Protein AF-A0A601VVW4-F1 (afdb_monomer)

Radius of gyration: 16.42 Å; Cα contacts (8 Å, |Δi|>4): 103; chains: 1; bounding box: 38×24×48 Å

pLDDT: mean 81.45, std 12.34, range [49.88, 95.0]

Solvent-accessible surface area (backbone atoms only — not comparable to full-atom values): 4816 Å² total; per-residue (Å²): 114,70,66,60,54,52,51,51,51,53,53,51,52,54,53,52,53,56,54,53,45,74,38,80,38,40,55,90,79,50,72,79,62,76,81,33,65,27,37,34,23,31,89,89,62,56,71,48,54,25,39,30,42,93,97,38,79,43,70,52,93,69,89,65,99,70,74,65,95,64,59,78,46,31,35,26,54,53,86,129

Sequence (80 aa):
MAELLNKAACAVTELQERRKSFRWISIDEELPEDESTVIVKNIDGVQWVADFSDDCFYPDEFPVYKMGGDEVTHWMRFPE

Secondary structure (DSSP, 8-state):
-HHHHHHHHHHHHHHHHHHHHT--EETTT-PPPTTEEEEEE-TT--EEEEEEETTEEEE-S---TT--SPPP-EEEEPP-

Organism: NCBI:txid340190

Foldseek 3Di:
DVVVVVVVVVVVVVVVVVVQQPDKDFVVRDDDDAQAWKWWAFPVGDIFIFGHHPNDTHGDPDDDPDPPVGDTTIIGHDDD

InterPro domains:
  IPR007539 Domain of unknown function DUF551 [PF04448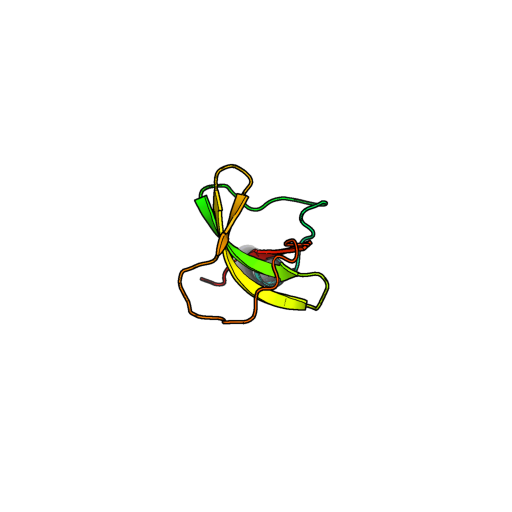] (24-80)

Nearest PDB structures (foldseek):
  2gre-assembly1_C  TM=5.870E-01  e=6.758E-01  Bacillus cereus
  2gre-assembly2_M  TM=5.887E-01  e=6.758E-01  Bacillus cereus
  2gre-assembly2_N  TM=6.019E-01  e=1.209E+00  Bacillus cereus
  6tb9-assembly1_E3  TM=3.439E-01  e=1.926E+00  Rhodobacter capsulatus
  8hgh-assembly1_B  TM=3.549E-01  e=4.608E+00  Escherichia coli K-12

Mean predicted aligned error: 8.72 Å

Structure (mmCIF, N/CA/C/O backbone):
data_AF-A0A601VVW4-F1
#
_entry.id   AF-A0A601VVW4-F1
#
loop_
_atom_site.group_PDB
_atom_site.id
_atom_site.type_symbol
_atom_site.label_atom_id
_atom_site.label_alt_id
_atom_site.label_comp_id
_atom_site.label_asym_id
_atom_site.label_entity_id
_atom_site.label_seq_id
_atom_site.pdbx_PDB_ins_code
_atom_site.Cartn_x
_atom_site.Cartn_y
_atom_site.Cartn_z
_atom_site.occupancy
_atom_site.B_iso_or_equiv
_atom_site.auth_seq_id
_atom_s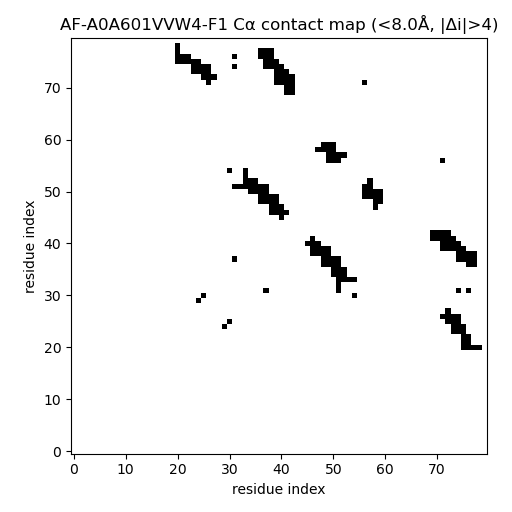ite.auth_comp_id
_atom_site.auth_asym_id
_atom_site.auth_atom_id
_atom_site.pdbx_PDB_model_num
ATOM 1 N N . MET A 1 1 ? -22.021 6.989 34.470 1.00 62.16 1 MET A N 1
ATOM 2 C CA . MET A 1 1 ? -22.638 7.087 33.126 1.00 62.16 1 MET A CA 1
ATOM 3 C C . MET A 1 1 ? -21.741 7.815 32.127 1.00 62.16 1 MET A C 1
ATOM 5 O O . MET A 1 1 ? -21.429 7.215 31.111 1.00 62.16 1 MET A O 1
ATOM 9 N N . ALA A 1 2 ? -21.259 9.034 32.409 1.00 66.06 2 ALA A N 1
ATOM 10 C CA . ALA A 1 2 ? -20.394 9.783 31.481 1.00 66.06 2 ALA A CA 1
ATOM 11 C C . ALA A 1 2 ? -19.052 9.090 31.145 1.00 66.06 2 ALA A C 1
ATOM 13 O O . ALA A 1 2 ? -18.631 9.085 29.995 1.00 66.06 2 ALA A O 1
ATOM 14 N N . GLU A 1 3 ? -18.408 8.435 32.117 1.00 73.38 3 GLU A N 1
ATOM 15 C CA . GLU A 1 3 ? -17.103 7.786 31.902 1.00 73.38 3 GLU A CA 1
ATOM 16 C C . GLU A 1 3 ? -17.168 6.544 30.991 1.00 73.38 3 GLU A C 1
ATOM 18 O O . GLU A 1 3 ? -16.258 6.298 30.203 1.00 73.38 3 GLU A O 1
ATOM 23 N N . LEU A 1 4 ? -18.266 5.781 31.052 1.00 72.69 4 LEU A N 1
ATOM 24 C CA . LEU A 1 4 ? -18.496 4.626 30.173 1.00 72.69 4 LEU A CA 1
ATOM 25 C C . LEU A 1 4 ? -18.729 5.062 28.721 1.00 72.69 4 LEU A C 1
ATOM 27 O O . LEU A 1 4 ? -18.206 4.434 27.807 1.00 72.69 4 LEU A O 1
ATOM 31 N N . LEU A 1 5 ? -19.465 6.159 28.519 1.00 75.00 5 LEU A N 1
ATOM 32 C CA . LEU A 1 5 ? -19.677 6.751 27.196 1.00 75.00 5 LEU A CA 1
ATOM 33 C C . LEU A 1 5 ? -18.363 7.268 26.594 1.00 75.00 5 LEU A C 1
ATOM 35 O O . LEU A 1 5 ? -18.112 7.047 25.413 1.00 75.00 5 LEU A O 1
ATOM 39 N N . ASN A 1 6 ? -17.496 7.880 27.407 1.00 80.25 6 ASN A N 1
ATOM 40 C CA . ASN A 1 6 ? -16.198 8.371 26.942 1.00 80.25 6 ASN A CA 1
ATOM 41 C C . ASN A 1 6 ? -15.249 7.228 26.530 1.00 80.25 6 ASN A C 1
ATOM 43 O O . ASN A 1 6 ? -14.620 7.287 25.478 1.00 80.25 6 ASN A O 1
ATOM 47 N N . LYS A 1 7 ? -15.193 6.145 27.318 1.00 81.62 7 LYS A N 1
ATOM 48 C CA . LYS A 1 7 ? -14.399 4.948 26.977 1.00 81.62 7 LYS A CA 1
ATOM 49 C C . LYS A 1 7 ? -14.898 4.275 25.697 1.00 81.62 7 LYS A C 1
ATOM 51 O O . LYS A 1 7 ? -14.090 3.872 24.867 1.00 81.62 7 LYS A O 1
ATOM 56 N N . ALA A 1 8 ? -16.218 4.183 25.524 1.00 79.06 8 ALA A N 1
ATOM 57 C CA . ALA A 1 8 ? -16.811 3.631 24.310 1.00 79.06 8 ALA A CA 1
ATOM 58 C C . ALA A 1 8 ? -16.486 4.481 23.071 1.00 79.06 8 ALA A C 1
ATOM 60 O O . ALA A 1 8 ? -16.144 3.924 22.033 1.00 79.06 8 ALA A O 1
ATOM 61 N N . ALA A 1 9 ? -16.534 5.812 23.183 1.00 80.44 9 ALA A N 1
ATOM 62 C CA . ALA A 1 9 ? -16.150 6.709 22.095 1.00 80.44 9 ALA A CA 1
ATOM 63 C C . ALA A 1 9 ? -14.672 6.535 21.706 1.00 80.44 9 ALA A C 1
ATOM 65 O O . ALA A 1 9 ? -14.373 6.385 20.527 1.00 80.44 9 ALA A O 1
ATOM 66 N N . CYS A 1 10 ? -13.772 6.463 22.693 1.00 77.94 10 CYS A N 1
ATOM 67 C CA . CYS A 1 10 ? -12.342 6.240 22.469 1.00 77.94 10 CYS A CA 1
ATOM 68 C C . CYS A 1 10 ? -12.079 4.933 21.698 1.00 77.94 10 CYS A C 1
ATOM 70 O O . CYS A 1 10 ? -11.409 4.941 20.669 1.00 77.94 10 CYS A O 1
ATOM 72 N N . ALA A 1 11 ? -12.700 3.831 22.135 1.00 79.88 11 ALA A N 1
ATOM 73 C CA . ALA A 1 11 ? -12.547 2.526 21.496 1.00 79.88 11 ALA A CA 1
ATOM 74 C C . ALA A 1 11 ? -13.094 2.491 20.056 1.00 79.88 11 ALA A C 1
ATOM 76 O O . ALA A 1 11 ? -12.528 1.823 19.192 1.00 79.88 11 ALA A O 1
ATOM 77 N N . VAL A 1 12 ? -14.194 3.200 19.777 1.00 82.94 12 VAL A N 1
ATOM 78 C CA . VAL A 1 12 ? -14.742 3.302 18.414 1.00 82.94 12 VAL A CA 1
ATOM 79 C C . VAL A 1 12 ? -13.785 4.066 17.503 1.00 82.94 12 VAL A C 1
ATOM 81 O O . VAL A 1 12 ? -13.538 3.604 16.389 1.00 82.94 12 VAL A O 1
ATOM 84 N N . THR A 1 13 ? -13.214 5.175 17.978 1.00 80.06 13 THR A N 1
ATOM 85 C CA . THR A 1 13 ? -12.221 5.945 17.221 1.00 80.06 13 THR A CA 1
ATOM 86 C C . THR A 1 13 ? -10.998 5.088 16.900 1.00 80.06 13 THR A C 1
ATOM 88 O O . THR A 1 13 ? -10.649 4.963 15.731 1.00 80.06 13 THR A O 1
ATOM 91 N N . GLU A 1 14 ? -10.419 4.395 17.887 1.00 78.31 14 GLU A N 1
ATOM 92 C CA . GLU A 1 14 ? -9.268 3.503 17.668 1.00 78.31 14 GLU A CA 1
ATOM 93 C C . GLU A 1 14 ? -9.558 2.401 16.636 1.00 78.31 14 GLU A C 1
ATOM 95 O O . GLU A 1 14 ? -8.727 2.097 15.780 1.00 78.31 14 GLU A O 1
ATOM 100 N N . LEU A 1 15 ? -10.748 1.795 16.681 1.00 76.56 15 LEU A N 1
ATOM 101 C CA . LEU A 1 15 ? -11.147 0.783 15.700 1.00 76.56 15 LEU A CA 1
ATOM 102 C C . LEU A 1 15 ? -11.332 1.375 14.299 1.00 76.56 15 LEU A C 1
ATOM 104 O O . LEU A 1 15 ? -11.025 0.708 13.309 1.00 76.56 15 LEU A O 1
ATOM 108 N N . GLN A 1 16 ? -11.843 2.602 14.198 1.00 75.19 16 GLN A N 1
ATOM 109 C CA . GLN A 1 16 ? -11.964 3.302 12.922 1.00 75.19 16 GLN A CA 1
ATOM 110 C C . GLN A 1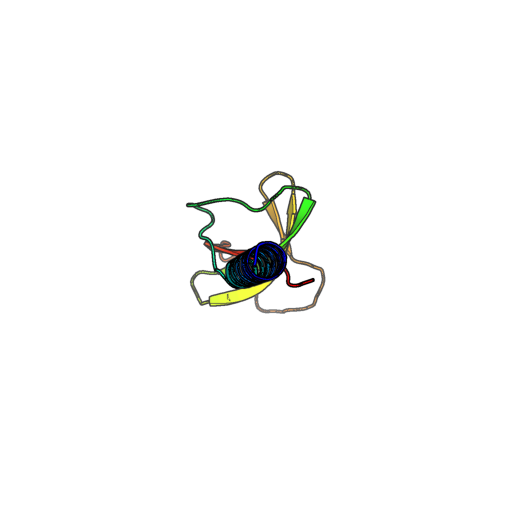 16 ? -10.593 3.643 12.339 1.00 75.19 16 GLN A C 1
ATOM 112 O O . GLN A 1 16 ? -10.394 3.432 11.144 1.00 75.19 16 GLN A O 1
ATOM 117 N N . GLU A 1 17 ? -9.652 4.099 13.162 1.00 72.88 17 GLU A N 1
ATOM 118 C CA . GLU A 1 17 ? -8.279 4.397 12.740 1.00 72.88 17 GLU A CA 1
ATOM 119 C C . GLU A 1 17 ? -7.579 3.132 12.241 1.00 72.88 17 GLU A C 1
ATOM 121 O O . GLU A 1 17 ? -7.114 3.090 11.106 1.00 72.88 17 GLU A O 1
ATOM 126 N N . ARG A 1 18 ? -7.649 2.036 13.008 1.00 69.88 18 ARG A N 1
ATOM 127 C CA . ARG A 1 18 ? -7.103 0.735 12.586 1.00 69.88 18 ARG A CA 1
ATOM 128 C C . ARG A 1 18 ? -7.714 0.247 11.278 1.00 69.88 18 ARG A C 1
ATOM 130 O O . ARG A 1 18 ? -7.008 -0.275 10.425 1.00 69.88 18 ARG A O 1
ATOM 137 N N . ARG A 1 19 ? -9.029 0.404 11.091 1.00 71.12 19 ARG A N 1
ATOM 138 C CA . ARG A 1 19 ? -9.692 0.022 9.833 1.00 71.12 19 ARG A CA 1
ATOM 139 C C . ARG A 1 19 ? -9.212 0.847 8.644 1.00 71.12 19 ARG A C 1
ATOM 141 O O . ARG A 1 19 ? -9.173 0.302 7.544 1.00 71.12 19 ARG A O 1
ATOM 148 N N . LYS A 1 20 ? -8.876 2.124 8.844 1.00 67.75 20 LYS A N 1
ATOM 149 C CA . LYS A 1 20 ? -8.286 2.958 7.791 1.00 67.75 20 LYS A CA 1
ATOM 150 C C . LYS A 1 20 ? -6.886 2.471 7.420 1.00 67.75 20 LYS A C 1
ATOM 152 O O . LYS A 1 20 ? -6.599 2.410 6.232 1.00 67.75 20 LYS A O 1
ATOM 157 N N . SER A 1 21 ? -6.083 2.019 8.385 1.00 68.88 21 SER A N 1
ATOM 158 C CA . SE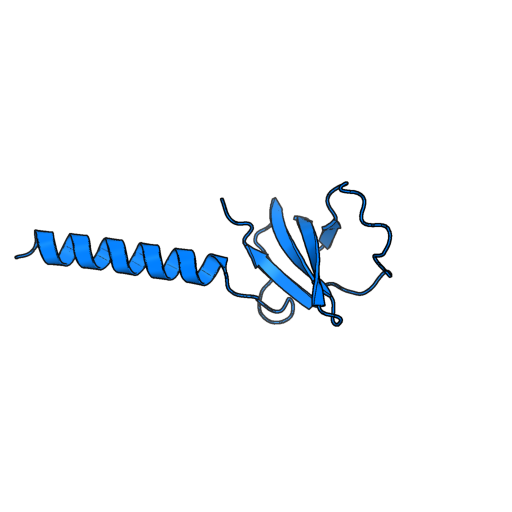R A 1 21 ? -4.741 1.478 8.116 1.00 68.88 21 SER A CA 1
ATOM 159 C C . SER A 1 21 ? -4.738 0.248 7.196 1.00 68.88 21 SER A C 1
ATOM 161 O O . SER A 1 21 ? -3.749 -0.001 6.522 1.00 68.88 21 SER A O 1
ATOM 163 N N . PHE A 1 22 ? -5.845 -0.503 7.113 1.00 79.56 22 PHE A N 1
ATOM 164 C CA . PHE A 1 22 ? -5.976 -1.676 6.231 1.00 79.56 22 PHE A CA 1
ATOM 165 C C . PHE A 1 22 ? -6.761 -1.410 4.936 1.00 79.56 22 PHE A C 1
ATOM 167 O O . PHE A 1 22 ? -7.114 -2.353 4.221 1.00 79.56 22 PHE A O 1
ATOM 174 N N . ARG A 1 23 ? -7.090 -0.149 4.634 1.00 88.81 23 ARG A N 1
ATOM 175 C CA . ARG A 1 23 ? -7.813 0.217 3.413 1.00 88.81 23 ARG A CA 1
ATOM 176 C C . ARG A 1 23 ? -6.823 0.479 2.277 1.00 88.81 23 ARG A C 1
ATOM 178 O O . ARG A 1 23 ? -5.912 1.279 2.428 1.00 88.81 23 ARG A O 1
ATOM 185 N N . TRP A 1 24 ? -7.070 -0.143 1.125 1.00 92.88 24 TRP A N 1
ATOM 186 C CA . TRP A 1 24 ? -6.423 0.233 -0.133 1.00 92.88 24 TRP A CA 1
ATOM 187 C C . TRP A 1 24 ? -7.070 1.494 -0.704 1.00 92.88 24 TRP A C 1
ATOM 189 O O . TRP A 1 24 ? -8.297 1.556 -0.830 1.00 92.88 24 TRP A O 1
ATOM 199 N N . ILE A 1 25 ? -6.238 2.462 -1.062 1.00 94.44 25 ILE A N 1
ATOM 200 C CA . ILE A 1 25 ? -6.606 3.772 -1.593 1.00 94.44 25 ILE A CA 1
ATOM 201 C C . ILE A 1 25 ? -6.001 3.877 -2.992 1.00 94.44 25 ILE A C 1
ATOM 203 O O . ILE A 1 25 ? -4.845 3.509 -3.191 1.00 94.44 25 ILE A O 1
ATOM 207 N N . SER A 1 26 ? -6.796 4.281 -3.981 1.00 94.50 26 SER A N 1
ATOM 208 C CA . SER A 1 26 ? -6.297 4.500 -5.344 1.00 94.50 26 SER A CA 1
ATOM 209 C C . SER A 1 26 ? -5.479 5.788 -5.388 1.00 94.50 26 SER A C 1
ATOM 211 O O . SER A 1 26 ? -5.885 6.773 -4.776 1.00 94.50 26 SER A O 1
ATOM 213 N N . ILE A 1 27 ? -4.373 5.798 -6.136 1.00 93.00 27 ILE A N 1
ATOM 214 C CA . ILE A 1 27 ? -3.561 7.016 -6.306 1.00 93.00 27 ILE A CA 1
ATOM 215 C C . ILE A 1 27 ? -4.324 8.148 -7.015 1.00 93.00 27 ILE A C 1
ATOM 217 O O . ILE A 1 27 ? -3.989 9.312 -6.833 1.00 93.00 27 ILE A O 1
ATOM 221 N N . ASP A 1 28 ? -5.381 7.818 -7.768 1.00 92.62 28 ASP A N 1
ATOM 222 C CA . ASP A 1 28 ? -6.291 8.795 -8.378 1.00 92.62 28 ASP A CA 1
ATOM 223 C C . ASP A 1 28 ? -7.279 9.402 -7.361 1.00 92.62 28 ASP A C 1
ATOM 225 O O . ASP A 1 28 ? -7.854 10.462 -7.610 1.00 92.62 28 ASP A O 1
ATOM 229 N N . GLU A 1 29 ? -7.528 8.716 -6.236 1.00 93.38 29 GLU A N 1
ATOM 230 C CA . GLU A 1 29 ? -8.408 9.190 -5.156 1.00 93.38 29 GLU A CA 1
ATOM 231 C C . GLU A 1 29 ? -7.644 10.108 -4.200 1.00 93.38 29 GLU A C 1
ATOM 233 O O . GLU A 1 29 ? -8.104 11.207 -3.892 1.00 93.38 29 GLU A O 1
ATOM 238 N N . GLU A 1 30 ? -6.499 9.640 -3.711 1.00 93.12 30 GLU A N 1
ATOM 239 C CA . GLU A 1 30 ? -5.696 10.317 -2.697 1.00 93.12 30 GLU A CA 1
ATOM 240 C C . GLU A 1 30 ? -4.257 9.795 -2.770 1.00 93.12 30 GLU A C 1
ATOM 242 O O . GLU A 1 30 ? -4.038 8.594 -2.944 1.00 93.12 30 GLU A O 1
ATOM 247 N N . LEU A 1 31 ? -3.279 10.690 -2.625 1.00 93.00 31 LEU A N 1
ATOM 248 C CA . LEU A 1 31 ? -1.862 10.341 -2.507 1.00 93.00 31 LEU A CA 1
ATOM 249 C C . LEU A 1 31 ? -1.463 10.208 -1.028 1.00 93.00 31 LEU A C 1
ATOM 251 O O . LEU A 1 31 ? -2.110 10.821 -0.173 1.00 93.00 31 LEU A O 1
ATOM 255 N N . PRO A 1 32 ? -0.420 9.420 -0.707 1.00 92.19 32 PRO A N 1
ATOM 256 C CA . PRO A 1 32 ? 0.097 9.345 0.653 1.00 92.19 32 PRO A CA 1
ATOM 257 C C . PRO A 1 32 ? 0.560 10.703 1.190 1.00 92.19 32 PRO A C 1
ATOM 259 O O . PRO A 1 32 ? 0.808 11.646 0.440 1.00 92.19 32 PRO A O 1
ATOM 262 N N . GLU A 1 33 ? 0.722 10.780 2.510 1.00 91.19 33 GLU A N 1
ATOM 263 C CA . GLU A 1 33 ? 1.421 11.899 3.142 1.00 91.19 33 GLU A CA 1
ATOM 264 C C . GLU A 1 33 ? 2.886 11.922 2.662 1.00 91.19 33 GLU A C 1
ATOM 266 O O . GLU A 1 33 ? 3.499 10.869 2.476 1.00 91.19 33 GLU A O 1
ATOM 271 N N . ASP A 1 34 ? 3.440 13.115 2.439 1.00 90.88 34 ASP A N 1
ATOM 272 C CA . ASP A 1 34 ? 4.841 13.269 2.028 1.00 90.88 34 ASP A CA 1
ATOM 273 C C . ASP A 1 34 ? 5.791 12.709 3.103 1.00 90.88 34 ASP A C 1
ATOM 275 O O . ASP A 1 34 ? 5.448 12.675 4.288 1.00 90.88 34 ASP A O 1
ATOM 279 N N . GLU A 1 35 ? 6.963 12.232 2.682 1.00 89.19 35 GLU A N 1
ATOM 280 C CA . GLU A 1 35 ? 7.958 11.559 3.537 1.00 89.19 35 GLU A CA 1
ATOM 281 C C . GLU A 1 35 ? 7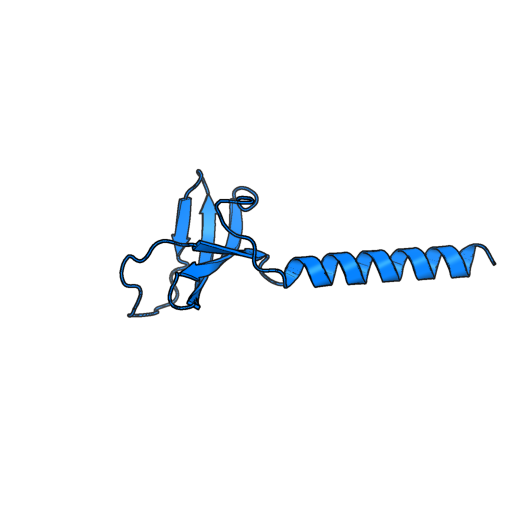.400 10.349 4.328 1.00 89.19 35 GLU A C 1
ATOM 283 O O . GLU A 1 35 ? 7.797 10.094 5.468 1.00 89.19 35 GLU A O 1
ATOM 288 N N . SER A 1 36 ? 6.463 9.588 3.742 1.00 90.56 36 SER A N 1
ATOM 289 C CA . SER A 1 36 ? 5.812 8.444 4.406 1.00 90.56 36 SER A CA 1
ATOM 290 C C . SER A 1 36 ? 6.137 7.094 3.774 1.00 90.56 36 SER A C 1
ATOM 292 O O . SER A 1 36 ? 6.091 6.933 2.555 1.00 90.56 36 SER A O 1
ATOM 294 N N . THR A 1 37 ? 6.336 6.079 4.616 1.00 91.62 37 THR A N 1
ATOM 295 C CA . THR A 1 37 ? 6.451 4.678 4.188 1.00 91.62 37 THR A CA 1
ATOM 296 C C . THR A 1 37 ? 5.068 4.046 4.030 1.00 91.62 37 THR A C 1
ATOM 298 O O . THR A 1 37 ? 4.234 4.064 4.943 1.00 91.62 37 THR A O 1
ATOM 301 N N . VAL A 1 38 ? 4.816 3.445 2.870 1.00 91.50 38 VAL A N 1
ATOM 302 C CA . VAL A 1 38 ? 3.533 2.834 2.504 1.00 91.50 38 VAL A CA 1
ATOM 303 C C . VAL A 1 38 ? 3.716 1.457 1.876 1.00 91.50 38 VAL A C 1
ATOM 305 O O . VAL A 1 38 ? 4.787 1.093 1.395 1.00 91.50 38 VAL A O 1
ATOM 308 N N . ILE A 1 39 ? 2.638 0.673 1.861 1.00 91.44 39 ILE A N 1
ATOM 309 C CA . ILE A 1 39 ? 2.558 -0.540 1.044 1.00 91.44 39 ILE A CA 1
ATOM 310 C C . ILE A 1 39 ? 1.788 -0.179 -0.222 1.00 91.44 39 ILE A C 1
ATOM 312 O O . ILE A 1 39 ? 0.677 0.342 -0.151 1.00 91.44 39 ILE A O 1
ATOM 316 N N . VAL A 1 40 ? 2.354 -0.473 -1.383 1.00 91.38 40 VAL A N 1
ATOM 317 C CA . VAL A 1 40 ? 1.769 -0.181 -2.695 1.00 91.38 40 VAL A CA 1
ATOM 318 C C . VAL A 1 40 ? 1.446 -1.459 -3.453 1.00 91.38 40 VAL A C 1
ATOM 320 O O . VAL A 1 40 ? 1.925 -2.538 -3.099 1.00 91.38 40 VAL A O 1
ATOM 323 N N . LYS A 1 41 ? 0.621 -1.344 -4.499 1.00 90.62 41 LYS A N 1
ATOM 324 C CA . LYS A 1 41 ? 0.401 -2.424 -5.466 1.00 90.62 41 LYS A CA 1
ATOM 325 C C . LYS A 1 41 ? 0.217 -1.947 -6.902 1.00 90.62 41 LYS A C 1
ATOM 327 O O . LYS A 1 41 ? -0.337 -0.870 -7.149 1.00 90.62 41 LYS A O 1
ATOM 332 N N . ASN A 1 42 ? 0.592 -2.804 -7.847 1.00 89.69 42 ASN A N 1
ATOM 333 C CA . ASN A 1 42 ? 0.310 -2.613 -9.271 1.00 89.69 42 ASN A CA 1
ATOM 334 C C . ASN A 1 42 ? -1.071 -3.178 -9.668 1.00 89.69 42 ASN A C 1
ATOM 336 O O . ASN A 1 42 ? -1.815 -3.711 -8.836 1.00 89.69 42 ASN A O 1
ATOM 340 N N . ILE A 1 43 ? -1.404 -3.069 -10.958 1.00 88.62 43 ILE A N 1
ATOM 341 C CA . ILE A 1 43 ? -2.655 -3.583 -11.534 1.00 88.62 43 ILE A CA 1
ATOM 342 C C . ILE A 1 43 ? -2.803 -5.109 -11.406 1.00 88.62 43 ILE A C 1
ATOM 344 O O . ILE A 1 43 ? -3.916 -5.604 -11.230 1.00 88.62 43 ILE A O 1
ATOM 348 N N . ASP A 1 44 ? -1.692 -5.850 -11.416 1.00 86.69 44 ASP A N 1
ATOM 349 C CA . ASP A 1 44 ? -1.659 -7.305 -11.213 1.00 86.69 44 ASP A CA 1
ATOM 350 C C . ASP A 1 44 ? -1.810 -7.711 -9.737 1.00 86.69 44 ASP A C 1
ATOM 352 O O . ASP A 1 44 ? -1.905 -8.896 -9.411 1.00 86.69 44 ASP A O 1
ATOM 356 N N . GLY A 1 45 ? -1.844 -6.735 -8.825 1.00 85.88 45 GLY A N 1
ATOM 357 C CA . GLY A 1 45 ? -1.971 -6.953 -7.388 1.00 85.88 45 GLY A CA 1
ATOM 358 C C . GLY A 1 45 ? -0.672 -7.363 -6.692 1.00 85.88 45 GLY A C 1
ATOM 359 O O . GLY A 1 45 ? -0.729 -7.804 -5.542 1.00 85.88 45 GLY A O 1
ATOM 360 N N . VAL A 1 46 ? 0.484 -7.216 -7.348 1.00 85.81 46 VAL A N 1
ATOM 361 C CA . VAL A 1 46 ? 1.806 -7.385 -6.726 1.00 85.81 46 VAL A CA 1
ATOM 362 C C . VAL A 1 46 ? 2.001 -6.279 -5.699 1.00 85.81 46 VAL A C 1
ATOM 364 O O . VAL A 1 46 ? 1.769 -5.123 -6.026 1.00 85.81 46 VAL A O 1
ATOM 367 N N . GLN A 1 47 ? 2.409 -6.628 -4.476 1.00 88.31 47 GLN A N 1
ATOM 368 C CA . GLN A 1 47 ? 2.550 -5.692 -3.356 1.00 88.31 47 GLN A CA 1
ATOM 369 C C . GLN A 1 47 ? 4.010 -5.505 -2.952 1.00 88.31 47 GLN A C 1
ATOM 371 O O . GLN A 1 47 ? 4.763 -6.481 -2.918 1.00 88.31 47 GLN A O 1
ATOM 376 N N . TRP A 1 48 ? 4.391 -4.277 -2.603 1.00 87.06 48 TRP A N 1
ATOM 377 C CA . TRP A 1 48 ? 5.719 -3.958 -2.074 1.00 87.06 48 TRP A CA 1
ATOM 378 C C . TRP A 1 48 ? 5.705 -2.717 -1.185 1.00 87.06 48 TRP A C 1
ATOM 380 O O . TRP A 1 48 ? 4.717 -1.989 -1.141 1.00 87.06 48 TRP A O 1
ATOM 390 N N . VAL A 1 49 ? 6.796 -2.509 -0.450 1.00 89.12 49 VAL A N 1
ATOM 391 C CA . VAL A 1 49 ? 6.994 -1.324 0.392 1.0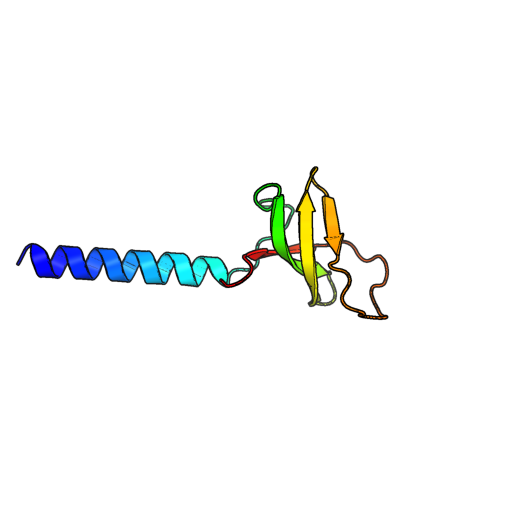0 89.12 49 VAL A CA 1
ATOM 392 C C . VAL A 1 49 ? 7.671 -0.238 -0.433 1.00 89.12 49 VAL A C 1
ATOM 394 O O . VAL A 1 49 ? 8.614 -0.523 -1.176 1.00 89.12 49 VAL A O 1
ATOM 397 N N . ALA A 1 50 ? 7.175 0.987 -0.318 1.00 90.38 50 ALA A N 1
ATOM 398 C CA . ALA A 1 50 ? 7.758 2.155 -0.953 1.00 90.38 50 ALA A CA 1
ATOM 399 C C . ALA A 1 50 ? 7.677 3.363 -0.020 1.00 90.38 50 ALA A C 1
ATOM 401 O O . ALA A 1 50 ? 6.699 3.516 0.715 1.00 90.38 50 ALA A O 1
ATOM 402 N N . ASP A 1 51 ? 8.674 4.231 -0.105 1.00 91.75 51 ASP A N 1
ATOM 403 C CA . ASP A 1 51 ? 8.608 5.571 0.456 1.00 91.75 51 ASP A CA 1
ATOM 404 C C . ASP A 1 51 ? 7.973 6.508 -0.568 1.00 91.75 51 ASP A C 1
ATOM 406 O O . ASP A 1 51 ? 8.278 6.453 -1.763 1.00 91.75 51 ASP A O 1
ATOM 410 N N . PHE A 1 52 ? 7.056 7.349 -0.109 1.00 91.56 52 PHE A N 1
ATOM 411 C CA . PHE A 1 52 ? 6.449 8.388 -0.923 1.00 91.56 52 PHE A CA 1
ATOM 412 C C . PHE A 1 52 ? 7.118 9.723 -0.609 1.00 91.56 52 PHE A C 1
ATOM 414 O O . PHE A 1 52 ? 7.122 10.166 0.541 1.00 91.56 52 PHE A O 1
ATOM 421 N N . SER A 1 53 ? 7.737 10.336 -1.615 1.00 91.38 53 SER A N 1
ATOM 422 C CA . SER A 1 53 ? 8.360 11.660 -1.504 1.00 91.38 53 SER A CA 1
ATOM 423 C C . SER A 1 53 ? 8.345 12.372 -2.852 1.00 91.38 53 SER A C 1
ATOM 425 O O . SER A 1 53 ? 8.488 11.717 -3.885 1.00 91.38 53 SER A O 1
ATOM 427 N N . ASP A 1 54 ? 8.179 13.695 -2.865 1.00 91.19 54 ASP A N 1
ATOM 428 C CA . ASP A 1 54 ? 8.168 14.496 -4.105 1.00 91.19 54 ASP A CA 1
ATOM 429 C C . ASP A 1 54 ? 7.184 13.945 -5.170 1.00 91.19 54 ASP A C 1
ATOM 431 O O . ASP A 1 54 ? 7.525 13.799 -6.348 1.00 91.19 54 ASP A O 1
ATOM 435 N N . ASP A 1 55 ? 5.973 13.565 -4.742 1.00 88.75 55 ASP A N 1
ATOM 436 C CA . ASP A 1 55 ? 4.929 12.953 -5.584 1.00 88.75 55 ASP A CA 1
ATOM 437 C C . ASP A 1 55 ? 5.347 11.637 -6.283 1.00 88.75 55 ASP A C 1
ATOM 439 O O . ASP A 1 55 ? 4.710 11.191 -7.242 1.00 88.75 55 ASP A O 1
ATOM 443 N N . CYS A 1 56 ? 6.412 10.986 -5.808 1.00 88.69 56 CYS A N 1
ATOM 444 C CA . CYS A 1 56 ? 6.980 9.778 -6.396 1.00 88.69 56 CYS A CA 1
ATOM 445 C C . CYS A 1 56 ? 7.075 8.637 -5.374 1.00 88.69 56 CYS A C 1
ATOM 447 O O . CYS A 1 56 ? 7.379 8.841 -4.201 1.00 88.69 56 CYS A O 1
ATOM 449 N N . PHE A 1 57 ? 6.854 7.406 -5.846 1.00 89.00 57 PHE A N 1
ATOM 450 C CA . PHE A 1 57 ? 7.040 6.190 -5.054 1.00 89.00 57 PHE A CA 1
ATOM 451 C C . PHE A 1 57 ? 8.435 5.610 -5.287 1.00 89.00 57 PHE A C 1
ATOM 453 O O . PHE A 1 57 ? 8.764 5.199 -6.403 1.00 89.00 57 PHE A O 1
ATOM 460 N N . TYR A 1 58 ? 9.224 5.517 -4.223 1.00 88.81 58 TYR A N 1
ATOM 461 C CA . TYR A 1 58 ? 10.555 4.926 -4.215 1.00 88.81 58 TYR A CA 1
ATOM 462 C C . TYR A 1 58 ? 10.494 3.550 -3.552 1.00 88.81 58 TYR A C 1
ATOM 464 O O . TYR A 1 58 ? 10.249 3.469 -2.350 1.00 88.81 58 TYR A O 1
ATOM 472 N N . PRO A 1 59 ? 10.668 2.448 -4.303 1.00 86.69 59 PRO A N 1
ATOM 473 C CA . PRO A 1 59 ? 10.691 1.114 -3.716 1.00 86.69 59 PRO A CA 1
ATOM 474 C C . PRO A 1 59 ? 11.818 0.991 -2.686 1.00 86.69 59 PRO A C 1
ATOM 476 O O . PRO A 1 59 ? 12.952 1.369 -2.979 1.00 86.69 59 PRO A O 1
ATOM 479 N N . ASP A 1 60 ? 11.515 0.422 -1.519 1.00 80.44 60 ASP A N 1
ATOM 480 C CA . ASP A 1 60 ? 12.534 0.099 -0.516 1.00 80.44 60 ASP A 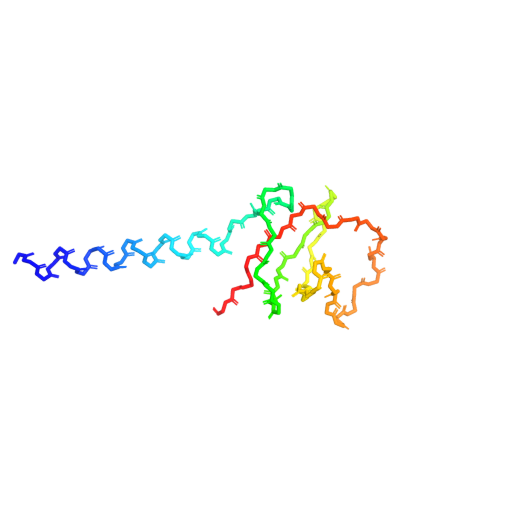CA 1
ATOM 481 C C . ASP A 1 60 ? 13.491 -0.986 -1.062 1.00 80.44 60 ASP A C 1
ATOM 483 O O . ASP A 1 60 ? 13.087 -1.840 -1.860 1.00 80.44 60 ASP A O 1
ATOM 487 N N . GLU A 1 61 ? 14.763 -0.976 -0.646 1.00 65.75 61 GLU A N 1
ATOM 488 C CA . GLU A 1 61 ? 15.872 -1.775 -1.209 1.00 65.75 61 GLU A CA 1
ATOM 489 C C . GLU A 1 61 ? 15.748 -3.304 -0.979 1.00 65.75 61 GLU A C 1
ATOM 491 O O . GLU A 1 61 ? 16.699 -4.067 -1.187 1.00 65.75 61 GLU A O 1
ATOM 496 N N . PHE A 1 62 ? 14.579 -3.806 -0.569 1.00 59.75 62 PHE A N 1
ATOM 497 C CA . PHE A 1 62 ? 14.348 -5.239 -0.423 1.00 59.75 62 PHE A CA 1
ATOM 498 C C . PHE A 1 62 ? 14.276 -5.937 -1.793 1.00 59.75 62 PHE A C 1
ATOM 500 O O . PHE A 1 62 ? 13.557 -5.507 -2.699 1.00 59.75 62 PHE A O 1
ATOM 507 N N . PRO A 1 63 ? 14.992 -7.061 -1.985 1.00 56.31 63 PRO A N 1
ATOM 508 C CA . PRO A 1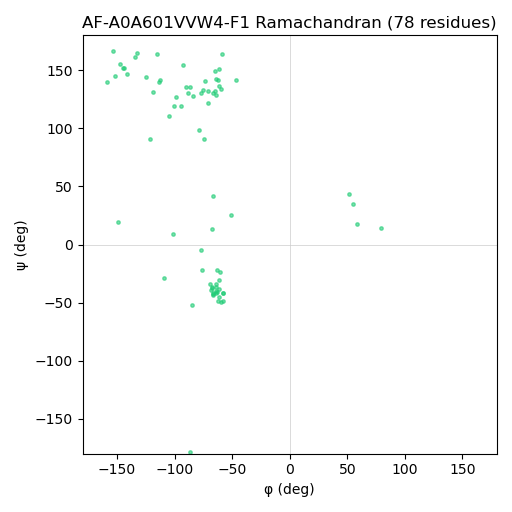 63 ? 15.204 -7.613 -3.308 1.00 56.31 63 PRO A CA 1
ATOM 509 C C . PRO A 1 63 ? 13.955 -8.368 -3.755 1.00 56.31 63 PRO A C 1
ATOM 511 O O . PRO A 1 63 ? 13.782 -9.540 -3.422 1.00 56.31 63 PRO A O 1
ATOM 514 N N . VAL A 1 64 ? 13.095 -7.745 -4.562 1.00 54.88 64 VAL A N 1
ATOM 515 C CA . VAL A 1 64 ? 12.058 -8.495 -5.280 1.00 54.88 64 VAL A CA 1
ATOM 516 C C . VAL A 1 64 ? 12.210 -8.291 -6.779 1.00 54.88 64 VAL A C 1
ATOM 518 O O . VAL A 1 64 ? 11.668 -7.393 -7.412 1.00 54.88 64 VAL A O 1
ATOM 521 N N . TYR A 1 65 ? 12.992 -9.223 -7.313 1.00 51.59 65 TYR A N 1
ATOM 522 C CA . TYR A 1 65 ? 13.441 -9.520 -8.673 1.00 51.59 65 TYR A CA 1
ATOM 523 C C . TYR A 1 65 ? 12.346 -9.615 -9.768 1.00 51.59 65 TYR A C 1
ATOM 525 O O . TYR A 1 65 ? 12.517 -10.325 -10.760 1.00 51.59 65 TYR A O 1
ATOM 533 N N . LYS A 1 66 ? 11.187 -8.971 -9.608 1.00 52.47 66 LYS A N 1
ATOM 534 C CA . LYS A 1 66 ? 10.036 -9.091 -10.518 1.00 52.47 66 LYS A CA 1
ATOM 535 C C . LYS A 1 66 ? 9.177 -7.831 -10.619 1.00 52.47 66 LYS A C 1
ATOM 537 O O . LYS A 1 66 ? 8.048 -7.936 -11.083 1.00 52.47 66 LYS A O 1
ATOM 542 N N . MET A 1 67 ? 9.678 -6.657 -10.243 1.00 53.97 67 MET A N 1
ATOM 543 C CA . MET A 1 67 ? 9.000 -5.431 -10.656 1.00 53.97 67 MET A CA 1
ATOM 544 C C . MET A 1 67 ? 9.299 -5.222 -12.137 1.00 53.97 67 MET A C 1
ATOM 546 O O . MET A 1 67 ? 10.304 -4.627 -12.522 1.00 53.97 67 MET A O 1
ATOM 550 N N . GLY A 1 68 ? 8.423 -5.770 -12.987 1.00 49.88 68 GLY A N 1
ATOM 551 C CA . GLY A 1 68 ? 8.092 -5.051 -14.210 1.00 49.88 68 GLY A CA 1
ATOM 552 C C . GLY A 1 68 ? 7.829 -3.605 -13.804 1.00 49.88 68 GLY A C 1
ATOM 553 O O . GLY A 1 68 ? 7.332 -3.370 -12.701 1.00 49.88 68 GLY A O 1
ATOM 554 N N . GLY A 1 69 ? 8.263 -2.642 -14.615 1.00 54.75 69 GLY A N 1
ATOM 555 C CA . GLY A 1 69 ? 8.071 -1.209 -14.360 1.00 54.75 69 GLY A CA 1
ATOM 556 C C . GLY A 1 69 ? 6.599 -0.790 -14.425 1.00 54.75 69 GLY A C 1
ATOM 557 O O . GLY A 1 69 ? 6.277 0.214 -15.048 1.00 54.75 69 GLY A O 1
ATOM 558 N N . ASP A 1 70 ? 5.720 -1.613 -13.868 1.00 69.81 70 ASP A N 1
ATOM 559 C CA . ASP A 1 70 ? 4.294 -1.445 -13.802 1.00 69.81 70 ASP A CA 1
ATOM 560 C C . ASP A 1 70 ? 3.988 -0.402 -12.736 1.00 69.81 70 ASP A C 1
ATOM 562 O O . ASP A 1 70 ? 4.530 -0.402 -11.628 1.00 69.81 70 ASP A O 1
ATOM 566 N N . GLU A 1 71 ? 3.118 0.513 -13.124 1.00 84.56 71 GLU A N 1
ATOM 567 C CA . GLU A 1 71 ? 2.761 1.690 -12.356 1.00 84.56 71 GLU A CA 1
ATOM 568 C C . GLU A 1 71 ? 2.062 1.311 -11.041 1.00 84.56 71 GLU A C 1
ATOM 570 O O . GLU A 1 71 ? 1.268 0.362 -10.968 1.00 84.56 71 GLU A O 1
ATOM 575 N N . VAL A 1 72 ? 2.356 2.067 -9.980 1.00 89.75 72 VAL A N 1
ATOM 576 C CA . VAL A 1 72 ? 1.612 1.980 -8.721 1.00 89.75 72 VAL A CA 1
ATOM 577 C C . VAL A 1 72 ? 0.179 2.420 -8.993 1.00 89.75 72 VAL A C 1
ATOM 579 O O . VAL A 1 72 ? -0.050 3.489 -9.534 1.00 89.75 72 VAL A O 1
ATOM 582 N N . THR A 1 73 ? -0.800 1.611 -8.592 1.00 93.25 73 THR A N 1
ATOM 583 C CA . THR A 1 73 ? -2.226 1.946 -8.779 1.00 93.25 73 THR A CA 1
ATOM 584 C C . THR A 1 73 ? -2.924 2.272 -7.466 1.00 93.25 73 THR A C 1
ATOM 586 O O . THR A 1 73 ? -3.911 3.006 -7.433 1.00 93.25 73 THR A O 1
ATOM 589 N N . HIS A 1 74 ? -2.445 1.680 -6.371 1.00 95.00 74 HIS A N 1
ATOM 590 C CA . HIS A 1 74 ? -3.028 1.838 -5.049 1.00 95.00 74 HIS A CA 1
ATOM 591 C C . HIS A 1 74 ? -1.948 1.779 -3.978 1.00 95.00 74 HIS A C 1
ATOM 593 O O . HIS A 1 74 ? -0.931 1.101 -4.147 1.00 95.00 74 HIS A O 1
ATOM 599 N N . TRP A 1 75 ? -2.245 2.388 -2.839 1.00 94.19 75 TRP A N 1
ATOM 600 C CA . TRP A 1 75 ? -1.427 2.356 -1.639 1.00 94.19 75 TRP A CA 1
ATOM 601 C C . TRP A 1 75 ? -2.276 2.054 -0.400 1.00 94.19 75 TRP A C 1
ATOM 603 O O . TRP A 1 75 ? -3.508 2.107 -0.425 1.00 94.19 75 TRP A O 1
ATOM 613 N N . MET A 1 76 ? -1.611 1.688 0.686 1.00 93.31 76 MET A N 1
ATOM 614 C CA . MET A 1 76 ? -2.170 1.597 2.027 1.00 93.31 76 MET A CA 1
ATOM 615 C C . MET A 1 76 ? -1.107 2.017 3.045 1.00 93.31 76 MET A C 1
ATOM 617 O O . MET A 1 76 ? 0.093 1.857 2.806 1.00 93.31 76 MET A O 1
ATOM 621 N N . ARG A 1 77 ? -1.546 2.545 4.190 1.00 90.56 77 ARG A N 1
ATOM 622 C CA . ARG A 1 77 ? -0.642 2.962 5.270 1.00 90.56 77 ARG A CA 1
ATOM 623 C C . ARG A 1 77 ? 0.147 1.756 5.780 1.00 90.56 77 ARG A C 1
ATOM 625 O O . ARG A 1 77 ? -0.427 0.682 5.981 1.00 90.56 77 ARG A O 1
ATOM 632 N N . PHE A 1 78 ? 1.449 1.929 5.995 1.00 84.75 78 PHE A N 1
ATOM 633 C CA . PHE A 1 78 ? 2.245 0.887 6.628 1.00 84.75 78 PHE A CA 1
ATOM 634 C C . PHE A 1 78 ? 1.756 0.681 8.076 1.00 84.75 78 PHE A C 1
ATOM 636 O O . PHE A 1 78 ? 1.508 1.666 8.778 1.00 84.75 78 PHE A O 1
ATOM 643 N N . PRO A 1 79 ? 1.532 -0.565 8.522 1.00 78.56 79 PRO A N 1
ATOM 644 C CA . PRO A 1 79 ? 1.125 -0.823 9.896 1.00 78.56 79 PRO A CA 1
ATOM 645 C C . PRO A 1 79 ? 2.299 -0.560 10.853 1.00 78.56 79 PRO A C 1
ATOM 647 O O . PRO A 1 79 ? 3.347 -1.188 10.715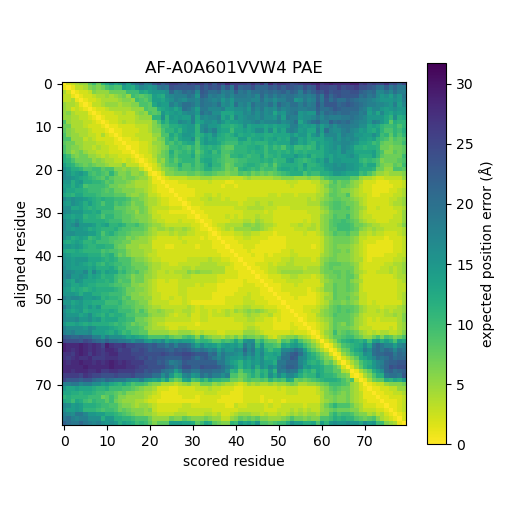 1.00 78.56 79 PRO A O 1
ATOM 650 N N . GLU A 1 80 ? 2.104 0.352 11.809 1.00 65.44 80 GLU A N 1
ATOM 651 C CA . GLU A 1 80 ? 3.019 0.597 12.942 1.00 65.44 80 GLU A CA 1
ATOM 652 C C . GLU A 1 80 ? 2.929 -0.492 14.025 1.00 65.44 80 GLU A C 1
ATOM 654 O O . GLU A 1 80 ? 1.807 -0.998 14.287 1.00 65.44 80 GLU A O 1
#